Protein AF-A0A498L3K3-F1 (afdb_monomer)

Mean predicted aligned error: 5.22 Å

Nearest PDB structures (foldseek):
  1dsl-assembly1_A  TM=9.027E-01  e=5.936E-08  Bos taurus
  1gam-assembly1_B  TM=9.204E-01  e=2.313E-07  Bos taurus
  1a7h-assembly2_B  TM=9.330E-01  e=6.707E-07  Bos taurus
  1i5i-assembly1_A  TM=9.160E-01  e=2.189E-06  Bos taurus
  4w9a-assembly1_A  TM=9.198E-01  e=2.614E-06  Bos taurus

InterPro domains:
  IPR001064 Beta/gamma crystallin [PF00030] (2-70)
  IPR001064 Beta/gamma crystallin [PS50915] (31-71)
  IPR001064 Beta/gamma crystallin [SM00247] (1-70)
  IPR011024 Gamma-crystallin-like [SSF49695] (1-73)
  IPR050252 Beta/Gamma-Crystallin [PTHR11818] (2-72)

Radius of gyration: 12.07 Å; Cα contacts (8 Å, |Δi|>4): 144; chains: 1; bounding box: 25×25×43 Å

pLDDT: mean 85.83, std 10.66, range [45.47, 94.81]

Foldseek 3Di:
DDDDDDDDAWFQFCCVPPVDFFDFWDAAQDAKKWFAQAGRRDDDIDIDHGGTGRGCVVVPGRTTTTMHGDDPPDD

Organism: Labeo rohita (NCBI:txid84645)

Solvent-accessible surface area (backbone atoms only — not comparable to full-atom values): 4606 Å² total; per-residue (Å²): 134,86,88,84,82,90,82,93,69,67,35,51,40,33,43,81,76,67,68,40,69,71,56,59,53,54,70,38,87,69,64,39,37,40,37,10,49,28,53,69,73,29,78,62,72,45,81,45,60,58,45,80,41,82,64,34,73,91,59,76,68,47,40,53,19,9,36,39,68,61,71,87,89,77,130

Sequence (75 aa):
MGQMYEMMDDCDSIMDRYRMSHCQSCHIMDGHWLFYEQPHYRGRMWYFRPGEYRSFSNMGGMRFMSMRRIVDSWY

Structure (mmCIF, N/CA/C/O backbone):
data_AF-A0A498L3K3-F1
#
_entry.id   AF-A0A498L3K3-F1
#
loop_
_atom_site.group_PDB
_atom_site.id
_atom_site.type_symbol
_atom_site.label_atom_id
_atom_site.label_alt_id
_atom_site.label_comp_id
_atom_site.label_asym_id
_atom_site.label_entity_id
_atom_site.label_seq_id
_atom_site.pdbx_PDB_ins_code
_atom_site.Cartn_x
_atom_site.Cartn_y
_atom_site.Cartn_z
_atom_site.occupancy
_atom_site.B_iso_or_equiv
_atom_site.auth_seq_id
_atom_site.auth_comp_id
_atom_site.auth_asym_id
_atom_site.auth_atom_id
_atom_site.pdbx_PDB_model_num
ATOM 1 N N . MET A 1 1 ? -4.433 -13.142 19.998 1.00 58.81 1 MET A N 1
ATOM 2 C CA . MET A 1 1 ? -4.612 -13.762 18.666 1.00 58.81 1 MET A CA 1
ATOM 3 C C . MET A 1 1 ? -4.426 -12.667 17.628 1.00 58.81 1 MET A C 1
ATOM 5 O O . MET A 1 1 ? -4.966 -11.588 17.839 1.00 58.81 1 MET A O 1
ATOM 9 N N . GLY A 1 2 ? -3.615 -12.888 16.591 1.00 73.12 2 GLY A N 1
ATOM 10 C CA . GLY A 1 2 ? -3.481 -11.937 15.480 1.00 73.12 2 GLY A CA 1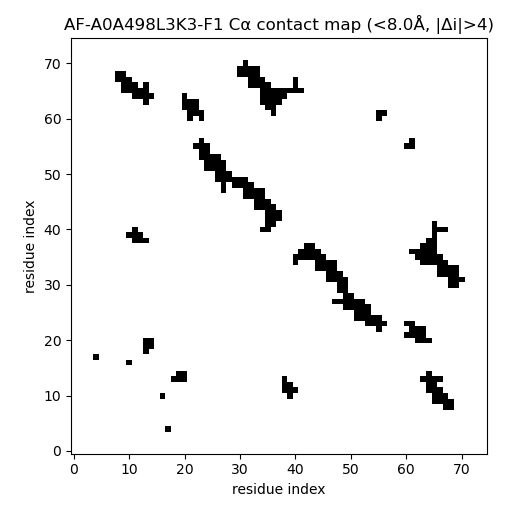
ATOM 11 C C . GLY A 1 2 ? -4.646 -12.086 14.500 1.00 73.12 2 GLY A C 1
ATOM 12 O O . GLY A 1 2 ? -5.152 -13.193 14.334 1.00 73.12 2 GLY A O 1
ATOM 13 N N . GLN A 1 3 ? -5.087 -10.988 13.886 1.00 81.25 3 GLN A N 1
ATOM 14 C CA . GLN A 1 3 ? -6.036 -11.029 12.769 1.00 81.25 3 GLN A CA 1
ATOM 15 C C . GLN A 1 3 ? -5.258 -11.103 11.455 1.00 81.25 3 GLN A C 1
ATOM 17 O O . GLN A 1 3 ? -4.244 -10.424 11.305 1.00 81.25 3 GLN A O 1
ATOM 22 N N . MET A 1 4 ? -5.734 -11.919 10.518 1.00 85.00 4 MET A N 1
ATOM 23 C CA . MET A 1 4 ? -5.178 -12.041 9.174 1.00 85.00 4 MET A CA 1
ATOM 24 C C . MET A 1 4 ? -6.292 -11.775 8.165 1.00 85.00 4 MET A C 1
ATOM 26 O O . MET A 1 4 ? -7.386 -12.319 8.302 1.00 85.00 4 MET A O 1
ATOM 30 N N . TYR A 1 5 ? -5.998 -10.949 7.163 1.00 87.38 5 TYR A N 1
ATOM 31 C CA . TYR A 1 5 ? -6.891 -10.664 6.046 1.00 87.38 5 TYR A CA 1
ATOM 32 C C . TYR A 1 5 ? -6.142 -10.916 4.744 1.00 87.38 5 TYR A C 1
ATOM 34 O O . TYR A 1 5 ? -5.036 -10.409 4.558 1.00 87.38 5 TYR A O 1
ATOM 42 N N . GLU A 1 6 ? -6.752 -11.692 3.856 1.00 89.75 6 GLU A N 1
ATOM 43 C CA . GLU A 1 6 ? -6.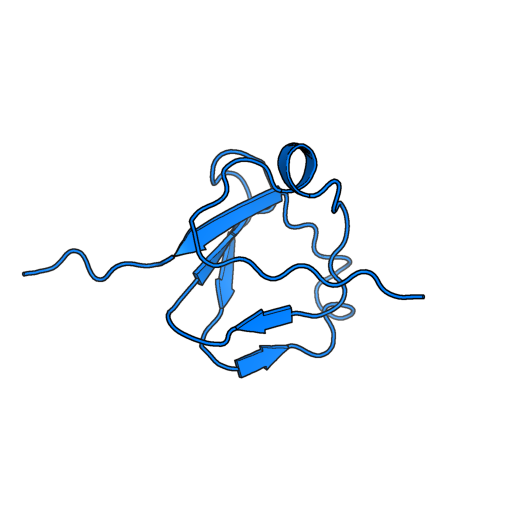280 -11.848 2.486 1.00 89.75 6 GLU A CA 1
ATOM 44 C C . GLU A 1 6 ? -6.953 -10.793 1.609 1.00 89.75 6 GLU A C 1
ATOM 46 O O . GLU A 1 6 ? -8.157 -10.553 1.717 1.00 89.75 6 GLU A O 1
ATOM 51 N N . MET A 1 7 ? -6.163 -10.124 0.774 1.00 87.81 7 MET A N 1
ATOM 52 C CA . MET A 1 7 ? -6.633 -9.042 -0.080 1.00 87.81 7 MET A CA 1
ATOM 53 C C . MET A 1 7 ? -6.057 -9.228 -1.483 1.00 87.81 7 MET A C 1
ATOM 55 O O . MET A 1 7 ? -4.858 -9.452 -1.628 1.00 87.81 7 MET A O 1
ATOM 59 N N . MET A 1 8 ? -6.916 -9.141 -2.500 1.00 88.75 8 MET A N 1
ATOM 60 C CA . MET A 1 8 ? -6.547 -9.386 -3.903 1.00 88.75 8 MET A CA 1
ATOM 61 C C . MET A 1 8 ? -6.798 -8.184 -4.822 1.00 88.75 8 MET A C 1
ATOM 63 O O . MET A 1 8 ? -6.151 -8.075 -5.862 1.00 88.75 8 MET A O 1
ATOM 67 N N . ASP A 1 9 ? -7.680 -7.269 -4.415 1.00 91.31 9 ASP A N 1
ATOM 68 C CA . ASP A 1 9 ? -8.081 -6.086 -5.180 1.00 91.31 9 ASP A CA 1
ATOM 69 C C . ASP A 1 9 ? -7.627 -4.790 -4.504 1.00 91.31 9 ASP A C 1
ATOM 71 O O . ASP A 1 9 ? -7.314 -4.759 -3.308 1.00 91.31 9 ASP A O 1
ATOM 75 N N . ASP A 1 10 ? -7.683 -3.700 -5.264 1.00 92.75 10 ASP A N 1
ATOM 76 C CA . ASP A 1 10 ? -7.537 -2.345 -4.745 1.00 92.75 10 ASP A CA 1
ATOM 77 C C . ASP A 1 10 ? -8.549 -2.067 -3.617 1.00 92.75 10 ASP A C 1
ATOM 79 O O . ASP A 1 10 ? -9.680 -2.570 -3.586 1.00 92.75 10 ASP A O 1
ATOM 83 N N . CYS A 1 11 ? -8.132 -1.258 -2.646 1.00 93.56 11 CYS A N 1
ATOM 84 C CA . CYS A 1 11 ? -8.928 -0.927 -1.477 1.00 93.56 11 CYS A CA 1
ATOM 85 C C . CYS A 1 11 ? -8.791 0.554 -1.129 1.00 93.56 11 CYS A C 1
ATOM 87 O O . CYS A 1 11 ? -7.756 0.992 -0.624 1.00 93.56 11 CYS A O 1
ATOM 89 N N . ASP A 1 12 ? -9.875 1.303 -1.332 1.00 93.81 12 ASP A N 1
ATOM 90 C CA . ASP A 1 12 ? -9.954 2.732 -1.018 1.00 93.81 12 ASP A CA 1
ATOM 91 C C . ASP A 1 12 ? -9.976 3.027 0.489 1.00 93.81 12 ASP A C 1
ATOM 93 O O . ASP A 1 12 ? -9.541 4.096 0.909 1.00 93.81 12 ASP A O 1
ATOM 97 N N . SER A 1 13 ? -10.488 2.107 1.311 1.00 93.19 13 SER A N 1
ATOM 98 C CA . SER A 1 13 ? -10.553 2.258 2.769 1.00 93.19 13 SER A CA 1
ATOM 99 C C . SER A 1 13 ? -10.474 0.900 3.468 1.00 93.19 13 SER A C 1
ATOM 101 O O . SER A 1 13 ? -11.451 0.153 3.570 1.00 93.19 13 SER A O 1
ATOM 103 N N . ILE A 1 14 ? -9.287 0.583 3.983 1.00 90.50 14 ILE A N 1
ATOM 104 C CA . ILE A 1 14 ? -9.008 -0.648 4.735 1.00 90.50 14 ILE A CA 1
ATOM 105 C C . ILE A 1 14 ? -9.797 -0.668 6.051 1.00 90.50 14 ILE A C 1
ATOM 107 O O . ILE A 1 14 ? -10.270 -1.720 6.487 1.00 90.50 14 ILE A O 1
ATOM 111 N N . MET A 1 15 ? -9.978 0.500 6.675 1.00 88.31 15 MET A N 1
ATOM 112 C CA . MET A 1 15 ? -10.737 0.632 7.916 1.00 88.31 15 MET A CA 1
ATOM 113 C C . MET A 1 15 ? -12.218 0.301 7.714 1.00 88.31 15 MET A C 1
ATOM 115 O O . MET A 1 15 ? -12.782 -0.422 8.531 1.00 88.31 15 MET A O 1
ATOM 119 N N . ASP A 1 16 ? -12.833 0.756 6.624 1.00 88.62 16 ASP A N 1
ATOM 120 C CA . ASP A 1 16 ? -14.254 0.484 6.386 1.00 88.62 16 ASP A CA 1
ATOM 121 C C . ASP A 1 16 ? -14.488 -0.971 5.969 1.00 88.62 16 ASP A C 1
ATOM 123 O O . ASP A 1 16 ? -15.429 -1.609 6.442 1.00 88.62 16 ASP A O 1
ATOM 127 N N . ARG A 1 17 ? -13.601 -1.523 5.127 1.00 86.94 17 ARG A N 1
ATOM 128 C CA . ARG A 1 17 ? -13.755 -2.878 4.575 1.00 86.94 17 ARG A CA 1
ATOM 129 C C . ARG A 1 17 ? -13.337 -3.985 5.544 1.00 86.94 17 ARG A C 1
ATOM 131 O O . ARG A 1 17 ? -14.012 -5.006 5.623 1.00 86.94 17 ARG A O 1
ATOM 138 N N . TYR A 1 18 ? -12.245 -3.787 6.280 1.00 85.12 18 TYR A N 1
ATOM 139 C CA . TYR A 1 18 ? -11.624 -4.832 7.106 1.00 85.12 18 TYR A CA 1
ATOM 140 C C . TYR A 1 18 ? -11.521 -4.463 8.587 1.00 85.12 18 TYR A C 1
ATOM 142 O O . TYR A 1 18 ? -11.065 -5.276 9.387 1.00 85.12 18 TYR A O 1
ATOM 150 N N . ARG A 1 19 ? -11.911 -3.238 8.978 1.00 85.19 19 ARG A N 1
ATOM 151 C CA . ARG A 1 19 ? -11.752 -2.713 10.352 1.00 85.19 19 ARG A CA 1
ATOM 152 C C . ARG A 1 19 ? -10.323 -2.847 10.885 1.00 85.19 19 ARG A C 1
ATOM 154 O O . ARG A 1 19 ? -10.096 -2.880 12.093 1.00 85.19 19 ARG A O 1
ATOM 161 N N . MET A 1 20 ? -9.353 -2.881 9.972 1.00 81.88 20 MET A N 1
ATOM 162 C CA . MET A 1 20 ? -7.938 -3.009 10.278 1.00 81.88 20 MET A CA 1
ATOM 163 C C . MET A 1 20 ? -7.320 -1.611 10.339 1.00 81.88 20 MET A C 1
ATOM 165 O O . MET A 1 20 ? -7.316 -0.877 9.355 1.00 81.88 20 MET A O 1
ATOM 169 N N . SER A 1 21 ? -6.827 -1.223 11.515 1.00 73.25 21 SER A N 1
ATOM 170 C CA . SER A 1 21 ? -6.199 0.089 11.738 1.00 73.25 21 SER A CA 1
ATOM 171 C C . SER A 1 21 ? -4.681 0.019 11.888 1.00 73.25 21 SER A C 1
ATOM 173 O O . SER A 1 21 ? -4.015 1.037 11.732 1.00 73.25 21 SER A O 1
ATOM 175 N N . HIS A 1 22 ? -4.139 -1.162 12.189 1.00 79.12 22 HIS A N 1
ATOM 176 C CA . HIS A 1 22 ? -2.711 -1.408 12.345 1.00 79.12 22 HIS A CA 1
ATOM 177 C C . HIS A 1 22 ? -2.354 -2.753 11.733 1.00 79.12 22 HIS A C 1
ATOM 179 O O . HIS A 1 22 ? -2.989 -3.767 12.018 1.00 79.12 22 HIS A O 1
ATOM 185 N N . CYS A 1 23 ? -1.303 -2.744 10.926 1.00 83.44 23 CYS A N 1
ATOM 186 C CA . CYS A 1 23 ? -0.718 -3.930 10.332 1.00 83.44 23 CYS A CA 1
ATOM 187 C C . CYS A 1 23 ? 0.695 -4.054 10.898 1.00 83.44 23 CYS A C 1
ATOM 189 O O . CYS A 1 23 ? 1.452 -3.088 10.862 1.00 83.44 23 CYS A O 1
ATOM 191 N N . GLN A 1 24 ? 1.051 -5.208 11.458 1.00 86.75 24 GLN A N 1
ATOM 192 C CA . GLN A 1 24 ? 2.399 -5.427 12.007 1.00 86.75 24 GLN A CA 1
ATOM 193 C C . GLN A 1 24 ? 3.318 -6.157 11.031 1.00 86.75 24 GLN A C 1
ATOM 195 O O . GLN A 1 24 ? 4.535 -6.014 11.113 1.00 86.75 24 GLN A O 1
ATOM 200 N N . SER A 1 25 ? 2.732 -6.900 10.101 1.00 88.62 25 SER A N 1
ATOM 201 C CA . SER A 1 25 ? 3.411 -7.643 9.050 1.00 88.62 25 SER A CA 1
ATOM 202 C C . SER A 1 25 ? 2.492 -7.752 7.841 1.00 88.62 25 SER A C 1
ATOM 204 O O . SER A 1 25 ? 1.277 -7.613 7.973 1.00 88.62 25 SER A O 1
ATOM 206 N N . CYS A 1 26 ? 3.049 -7.998 6.662 1.00 90.31 26 CYS A N 1
ATOM 207 C CA . CYS A 1 26 ? 2.266 -8.417 5.507 1.00 90.31 26 CYS A CA 1
ATOM 208 C C . CYS A 1 26 ? 3.052 -9.427 4.671 1.00 90.31 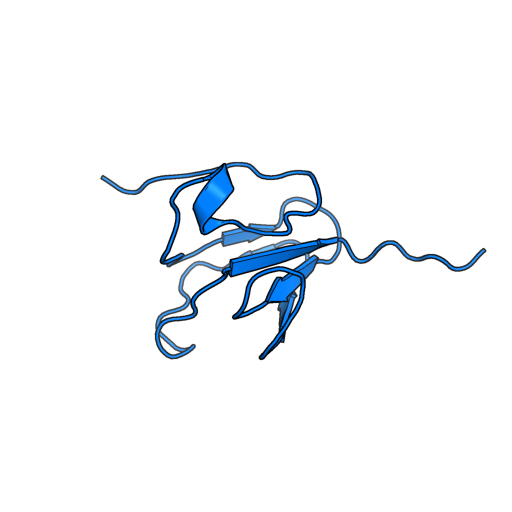26 CYS A C 1
ATOM 210 O O . CYS A 1 26 ? 4.274 -9.538 4.776 1.00 90.31 26 CYS A O 1
ATO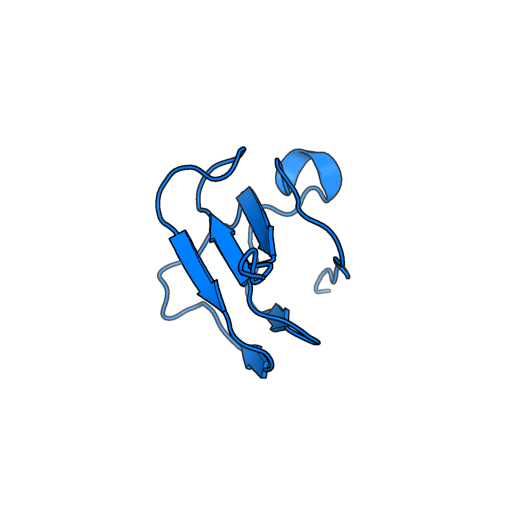M 212 N N . HIS A 1 27 ? 2.338 -10.168 3.837 1.00 93.12 27 HIS A N 1
ATOM 213 C CA . HIS A 1 27 ? 2.928 -11.036 2.834 1.00 93.12 27 HIS A CA 1
ATOM 214 C C . HIS A 1 27 ? 2.318 -10.662 1.489 1.00 93.12 27 HIS A C 1
ATOM 216 O O . HIS A 1 27 ? 1.108 -10.775 1.305 1.00 93.12 27 HIS A O 1
ATOM 222 N N . ILE A 1 28 ? 3.151 -10.181 0.568 1.00 93.62 28 ILE A N 1
ATOM 223 C CA . ILE A 1 28 ? 2.729 -9.909 -0.802 1.00 93.62 28 ILE A CA 1
ATOM 224 C C . ILE A 1 28 ? 2.943 -11.182 -1.610 1.00 93.62 28 ILE A C 1
ATOM 226 O O . ILE A 1 28 ? 4.086 -11.542 -1.890 1.00 93.62 28 ILE A O 1
ATOM 230 N N . MET A 1 29 ? 1.846 -11.858 -1.955 1.00 92.50 29 MET A N 1
ATOM 231 C CA . MET A 1 29 ? 1.903 -13.112 -2.711 1.00 92.50 29 MET A CA 1
ATOM 232 C C . MET A 1 29 ? 2.290 -12.889 -4.175 1.00 92.50 29 MET A C 1
ATOM 234 O O . MET A 1 29 ? 3.117 -13.621 -4.707 1.00 92.50 29 MET A O 1
ATOM 238 N N . ASP A 1 30 ? 1.713 -11.871 -4.818 1.00 90.56 30 ASP A N 1
ATOM 239 C CA . ASP A 1 30 ? 1.958 -11.569 -6.227 1.00 90.56 30 ASP A CA 1
ATOM 240 C C . ASP A 1 30 ? 1.784 -10.075 -6.539 1.00 90.56 30 ASP A C 1
ATOM 242 O O . ASP A 1 30 ? 1.024 -9.354 -5.881 1.00 90.56 30 ASP A O 1
ATOM 246 N N . GLY A 1 31 ? 2.480 -9.627 -7.585 1.00 91.31 31 GLY A N 1
ATOM 247 C CA . GLY A 1 31 ? 2.420 -8.266 -8.094 1.00 91.31 31 GLY A CA 1
ATOM 248 C C . GLY A 1 31 ? 3.116 -7.225 -7.219 1.00 91.31 31 GLY A C 1
ATOM 249 O O . GLY A 1 31 ? 3.635 -7.483 -6.133 1.00 91.31 31 GLY A O 1
ATO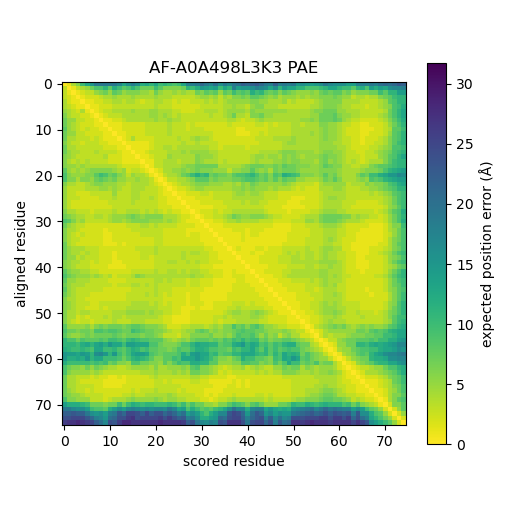M 250 N N . HIS A 1 32 ? 3.134 -5.999 -7.729 1.00 93.25 32 HIS A N 1
ATOM 251 C CA . HIS A 1 32 ? 3.665 -4.842 -7.025 1.00 93.25 32 HIS A CA 1
ATOM 252 C C . HIS A 1 32 ? 2.525 -4.025 -6.436 1.00 93.25 32 HIS A C 1
ATOM 254 O O . HIS A 1 32 ? 1.509 -3.824 -7.097 1.00 93.25 32 HIS A O 1
ATOM 260 N N . TRP A 1 33 ? 2.700 -3.532 -5.214 1.00 93.88 33 TRP A N 1
ATOM 261 C CA . TRP A 1 33 ? 1.637 -2.844 -4.489 1.00 93.88 33 TRP A CA 1
ATOM 262 C C . TRP A 1 33 ? 2.102 -1.512 -3.916 1.00 93.88 33 TRP A C 1
ATOM 264 O O . TRP A 1 33 ? 3.248 -1.360 -3.484 1.00 93.88 33 TRP A O 1
ATOM 274 N N . LEU A 1 34 ? 1.180 -0.551 -3.889 1.00 93.69 34 LEU A N 1
ATOM 275 C CA . LEU A 1 34 ? 1.323 0.718 -3.191 1.00 93.69 34 LEU A CA 1
ATOM 276 C C . LEU A 1 34 ? 0.326 0.777 -2.048 1.00 93.69 34 LEU A C 1
ATOM 278 O O . LEU A 1 34 ? -0.876 0.638 -2.254 1.00 93.69 34 LEU A O 1
ATOM 282 N N . PHE A 1 35 ? 0.840 1.003 -0.849 1.00 92.38 35 PHE A N 1
ATOM 283 C CA . PHE A 1 35 ? 0.057 1.170 0.365 1.00 92.38 35 PHE A CA 1
ATOM 284 C C . PHE A 1 35 ? 0.135 2.631 0.790 1.00 92.38 35 PHE A C 1
ATOM 286 O O . PHE A 1 35 ? 1.171 3.273 0.625 1.00 92.38 35 PHE A O 1
ATOM 293 N N . TYR A 1 36 ? -0.948 3.146 1.354 1.00 92.62 36 TYR A N 1
ATOM 294 C CA .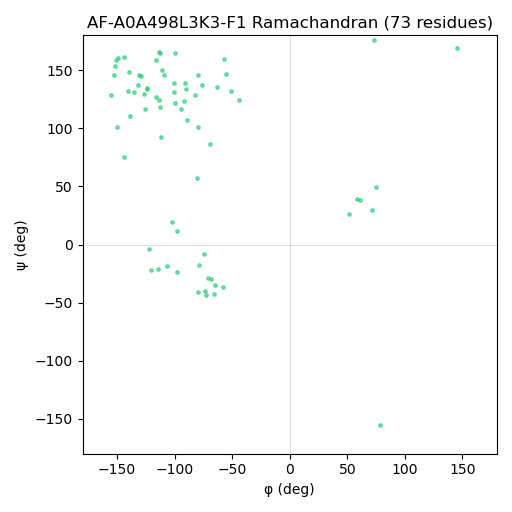 TYR A 1 36 ? -1.112 4.561 1.653 1.00 92.62 36 TYR A CA 1
ATOM 295 C C . TYR A 1 36 ? -1.553 4.781 3.092 1.00 92.62 36 TYR A C 1
ATOM 297 O O . TYR A 1 36 ? -2.342 4.018 3.654 1.00 92.62 36 TYR A O 1
ATOM 305 N N . GLU A 1 37 ? -1.055 5.868 3.670 1.00 91.50 37 GLU A N 1
ATOM 306 C CA . GLU A 1 37 ? -1.346 6.284 5.041 1.00 91.50 37 GLU A CA 1
ATOM 307 C C . GLU A 1 37 ? -2.795 6.745 5.232 1.00 91.50 37 GLU A C 1
ATOM 309 O O . GLU A 1 37 ? -3.352 6.590 6.317 1.00 91.50 37 GLU A O 1
ATOM 314 N N . GLN A 1 38 ? -3.420 7.300 4.190 1.00 92.56 38 GLN A N 1
ATOM 315 C CA . GLN A 1 38 ? -4.795 7.803 4.228 1.00 92.56 38 GLN A CA 1
ATOM 316 C C . GLN A 1 38 ? -5.707 7.009 3.278 1.00 92.56 38 GLN A C 1
ATOM 318 O O . GLN A 1 38 ? -5.214 6.368 2.344 1.00 92.56 38 GLN A O 1
ATOM 323 N N . PRO A 1 39 ? -7.037 7.032 3.494 1.00 93.31 39 PRO A N 1
ATOM 324 C CA . PRO A 1 39 ? -7.996 6.496 2.533 1.00 93.31 39 PRO A CA 1
ATOM 325 C C . PRO A 1 39 ? -7.864 7.158 1.153 1.00 93.31 39 PRO A C 1
ATOM 327 O O . PRO A 1 39 ? -7.351 8.274 1.030 1.00 93.31 39 PRO A O 1
ATOM 330 N N . HIS A 1 40 ? -8.370 6.486 0.123 1.00 94.69 40 HIS A N 1
ATOM 331 C CA . HIS A 1 40 ? -8.429 6.966 -1.260 1.00 94.69 40 HIS A CA 1
ATOM 332 C C . HIS A 1 40 ? -7.058 7.318 -1.868 1.00 94.69 40 HIS A C 1
ATOM 334 O O . HIS A 1 40 ? -6.929 8.305 -2.594 1.00 94.69 40 HIS A O 1
ATOM 340 N N . TYR A 1 41 ? -6.028 6.520 -1.567 1.00 93.50 41 TYR A N 1
ATOM 341 C CA . TYR A 1 41 ? -4.670 6.613 -2.126 1.00 93.50 41 TYR A CA 1
ATOM 342 C C . TYR A 1 41 ? -3.952 7.936 -1.833 1.00 93.50 41 TYR A C 1
ATOM 344 O O . TYR A 1 41 ? -3.255 8.491 -2.686 1.00 93.50 41 TYR A O 1
ATOM 352 N N . ARG A 1 42 ? -4.137 8.468 -0.619 1.00 93.62 42 ARG A N 1
ATOM 353 C CA . ARG A 1 42 ? -3.576 9.758 -0.187 1.00 93.62 42 ARG A CA 1
ATOM 354 C C . ARG A 1 42 ? -2.511 9.613 0.897 1.00 93.62 42 ARG A C 1
ATOM 356 O O . ARG A 1 42 ? -2.402 8.595 1.578 1.00 93.62 42 ARG A O 1
ATOM 363 N N . GLY A 1 43 ? -1.763 10.695 1.098 1.00 92.69 43 GLY A N 1
ATOM 364 C CA . GLY A 1 43 ? -0.741 10.789 2.138 1.00 92.69 43 GLY A CA 1
ATOM 365 C C . GLY A 1 43 ? 0.551 10.071 1.761 1.00 92.69 43 GLY A C 1
ATOM 366 O O . GLY A 1 43 ? 0.874 9.918 0.581 1.00 92.69 43 GLY A O 1
ATOM 367 N N . ARG A 1 44 ? 1.314 9.658 2.778 1.00 91.44 44 ARG A N 1
ATOM 368 C CA . ARG A 1 44 ? 2.558 8.913 2.573 1.00 91.44 44 ARG A CA 1
ATOM 369 C C . ARG A 1 44 ? 2.262 7.573 1.898 1.00 91.44 44 ARG A C 1
ATOM 371 O O . ARG A 1 44 ? 1.332 6.876 2.298 1.00 91.44 44 ARG A O 1
ATOM 378 N N . MET A 1 45 ? 3.071 7.228 0.898 1.00 92.19 45 MET A N 1
ATOM 379 C CA . MET A 1 45 ? 2.980 5.953 0.190 1.00 92.19 45 MET A CA 1
ATOM 380 C C . MET A 1 45 ? 4.177 5.057 0.493 1.00 92.19 45 MET A C 1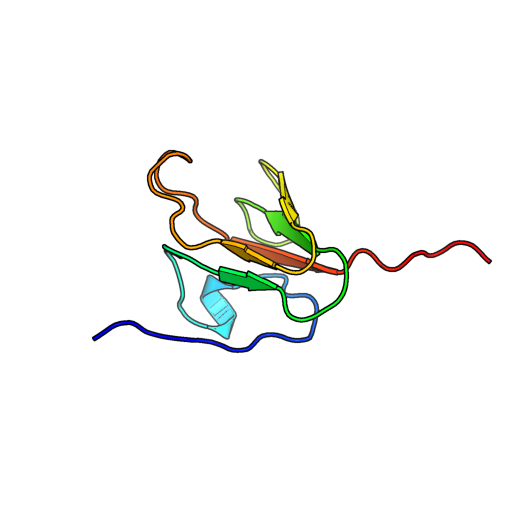
ATOM 382 O O . MET A 1 45 ? 5.293 5.540 0.699 1.00 92.19 45 MET A O 1
ATOM 386 N N . TRP A 1 46 ? 3.945 3.752 0.444 1.00 91.00 46 TRP A N 1
ATOM 387 C CA . TRP A 1 46 ? 4.969 2.726 0.561 1.00 91.00 46 TRP A CA 1
ATOM 388 C C . TRP A 1 46 ? 4.811 1.695 -0.535 1.00 91.00 46 TRP A C 1
ATOM 390 O O . TRP A 1 46 ? 3.707 1.254 -0.845 1.00 91.00 46 TRP A O 1
ATOM 400 N N . TYR A 1 47 ? 5.943 1.321 -1.109 1.00 91.88 47 TYR A N 1
ATOM 401 C CA . TYR A 1 47 ? 6.015 0.358 -2.186 1.00 91.88 47 TYR A CA 1
ATOM 402 C C . TYR A 1 47 ? 6.428 -1.006 -1.652 1.00 91.88 47 TYR A C 1
ATOM 404 O O . TYR A 1 47 ? 7.426 -1.129 -0.938 1.00 91.88 47 TYR A O 1
ATOM 412 N N . PHE A 1 48 ? 5.680 -2.021 -2.062 1.00 91.69 48 PHE A N 1
ATOM 413 C CA . PHE A 1 48 ? 5.910 -3.403 -1.692 1.00 91.69 48 PHE A CA 1
ATOM 414 C C . PHE A 1 48 ? 6.059 -4.274 -2.943 1.00 91.69 48 PHE A C 1
ATOM 416 O O . PHE A 1 48 ? 5.313 -4.149 -3.919 1.00 91.69 48 PHE A O 1
ATOM 423 N N . ARG A 1 49 ? 7.069 -5.145 -2.916 1.00 93.88 49 ARG A N 1
ATOM 424 C CA . ARG A 1 49 ? 7.312 -6.189 -3.920 1.00 93.88 49 ARG A CA 1
ATOM 425 C C . ARG A 1 49 ? 6.787 -7.523 -3.389 1.00 93.88 49 ARG A C 1
ATOM 427 O O . ARG A 1 49 ? 6.581 -7.622 -2.181 1.00 93.88 49 ARG A O 1
ATOM 434 N N . PRO A 1 50 ? 6.626 -8.545 -4.242 1.00 94.81 50 PRO A N 1
ATOM 435 C CA . PRO A 1 50 ? 6.376 -9.899 -3.767 1.00 94.81 50 PRO A CA 1
ATOM 436 C C . PRO A 1 50 ? 7.409 -10.315 -2.712 1.00 94.81 50 PRO A C 1
ATOM 438 O O . PRO A 1 50 ? 8.610 -10.101 -2.901 1.00 94.81 50 PRO A O 1
ATOM 441 N N . GLY A 1 51 ? 6.936 -10.863 -1.594 1.00 94.81 51 GLY A N 1
ATOM 442 C CA . GLY A 1 51 ? 7.775 -11.252 -0.463 1.00 94.81 51 GLY A CA 1
ATOM 443 C C . GLY A 1 51 ? 7.129 -11.062 0.911 1.00 94.81 51 GLY A C 1
ATOM 444 O O . GLY A 1 51 ? 6.073 -10.444 1.069 1.00 94.81 51 GLY A O 1
ATOM 445 N N . GLU A 1 52 ? 7.794 -11.614 1.926 1.00 93.25 52 GLU A N 1
ATOM 446 C CA . GLU A 1 52 ? 7.363 -11.558 3.324 1.00 93.25 52 GLU A CA 1
ATOM 447 C C . GLU A 1 52 ? 7.954 -10.350 4.061 1.00 93.25 52 GLU A C 1
ATOM 449 O O . GLU A 1 52 ? 9.171 -10.209 4.201 1.00 93.25 52 GLU A O 1
ATOM 454 N N . TYR A 1 53 ? 7.084 -9.525 4.637 1.00 89.62 53 TYR A N 1
ATOM 455 C CA . TYR A 1 53 ? 7.441 -8.382 5.469 1.00 89.62 53 TYR A CA 1
ATOM 456 C C . TYR A 1 53 ? 7.023 -8.664 6.910 1.00 89.62 53 TYR A C 1
ATOM 458 O O . TYR A 1 53 ? 5.889 -8.425 7.317 1.00 89.62 53 TYR A O 1
ATOM 466 N N . ARG A 1 54 ? 7.951 -9.222 7.694 1.00 86.25 54 ARG A N 1
ATOM 467 C CA . ARG A 1 54 ? 7.655 -9.815 9.011 1.00 86.25 54 ARG A CA 1
ATOM 468 C C . ARG A 1 54 ? 7.489 -8.814 10.156 1.00 86.25 54 ARG A C 1
ATOM 470 O O . ARG A 1 54 ? 6.952 -9.185 11.194 1.00 86.25 54 ARG A O 1
ATOM 477 N N . SER A 1 55 ? 7.956 -7.576 10.000 1.00 83.88 55 SER A N 1
ATOM 478 C CA . SER A 1 55 ? 7.790 -6.535 11.017 1.00 83.88 55 SER A CA 1
ATOM 479 C C . SER A 1 55 ? 7.843 -5.134 10.417 1.00 83.88 55 SER A C 1
ATOM 481 O O . SER A 1 55 ? 8.806 -4.769 9.743 1.00 83.88 55 SER A O 1
ATOM 483 N N . PHE A 1 56 ? 6.835 -4.330 10.746 1.00 82.75 56 PHE A N 1
ATOM 484 C CA . PHE A 1 56 ? 6.800 -2.891 10.488 1.00 82.75 56 PHE A CA 1
ATOM 485 C C . PHE A 1 56 ? 7.210 -2.046 11.701 1.00 82.75 56 PHE A C 1
ATOM 487 O O . PHE A 1 56 ? 7.063 -0.824 11.680 1.00 82.75 56 PHE A O 1
ATOM 494 N N . SER A 1 57 ? 7.763 -2.656 12.756 1.00 74.88 57 SER A N 1
ATOM 495 C CA . SER A 1 57 ? 8.192 -1.942 13.969 1.00 74.88 57 SER A CA 1
ATOM 496 C C . SER A 1 57 ? 9.230 -0.855 13.672 1.00 74.88 57 SER A C 1
ATOM 498 O O . SER A 1 57 ? 9.152 0.239 14.225 1.00 74.88 57 SER A O 1
ATOM 500 N N . ASN A 1 58 ? 10.139 -1.105 12.726 1.00 68.25 58 ASN A N 1
ATOM 501 C CA . ASN A 1 58 ? 11.151 -0.130 12.301 1.00 68.25 58 ASN A CA 1
ATOM 502 C C . ASN A 1 58 ? 10.583 0.995 11.419 1.00 68.25 58 ASN A C 1
ATOM 504 O O . ASN A 1 58 ? 11.286 1.953 11.116 1.00 68.25 58 ASN A O 1
ATOM 508 N N . MET A 1 59 ? 9.318 0.892 11.005 1.00 68.19 59 MET A N 1
ATOM 509 C CA . MET A 1 59 ? 8.631 1.874 10.162 1.00 68.19 59 MET A CA 1
ATOM 510 C C . MET A 1 59 ? 7.684 2.776 10.971 1.00 68.19 59 MET A C 1
ATOM 512 O O . MET A 1 59 ? 6.804 3.419 10.404 1.00 68.19 59 MET A O 1
ATOM 516 N N . GLY A 1 60 ? 7.880 2.848 12.294 1.00 66.75 60 GLY A N 1
ATOM 517 C CA . GLY A 1 60 ? 7.256 3.860 13.151 1.00 66.75 60 GLY A CA 1
ATOM 518 C C . GLY A 1 60 ? 5.756 3.675 13.377 1.00 66.75 60 GLY A C 1
ATOM 519 O O . GLY A 1 60 ? 5.052 4.662 13.554 1.00 66.75 60 GLY A O 1
ATOM 520 N N . GLY A 1 61 ? 5.257 2.436 13.360 1.00 66.94 61 GLY A N 1
ATOM 521 C CA . GLY A 1 61 ? 3.822 2.179 13.520 1.00 66.94 61 GLY A CA 1
ATOM 522 C C . GLY A 1 61 ? 3.036 2.520 12.256 1.00 66.94 61 GLY A C 1
ATOM 523 O O . GLY A 1 61 ? 2.042 3.238 12.307 1.00 66.94 61 GLY A O 1
ATOM 524 N N . MET A 1 62 ? 3.512 2.014 11.116 1.00 76.25 62 MET A N 1
ATOM 525 C CA . MET A 1 62 ? 2.833 2.112 9.826 1.00 76.25 62 MET A CA 1
ATOM 526 C C . MET A 1 62 ? 1.339 1.808 9.946 1.00 76.25 62 MET A C 1
ATOM 528 O O . MET A 1 62 ? 0.924 0.729 10.380 1.00 76.25 62 MET A O 1
ATOM 532 N N . ARG A 1 63 ? 0.538 2.767 9.493 1.00 82.69 63 ARG A N 1
ATOM 533 C CA . ARG A 1 63 ? -0.903 2.637 9.365 1.00 82.69 63 ARG A CA 1
ATOM 534 C C . ARG A 1 63 ? -1.251 2.652 7.888 1.00 82.69 63 ARG A C 1
ATOM 536 O O . ARG A 1 63 ? -0.993 3.635 7.203 1.00 82.69 63 ARG A O 1
ATOM 543 N N . PHE A 1 64 ? -1.834 1.561 7.413 1.00 87.94 64 PHE A N 1
ATOM 544 C CA . PHE A 1 64 ? -2.321 1.455 6.045 1.00 87.94 64 PHE A CA 1
ATOM 545 C C . PHE A 1 64 ? -3.818 1.696 6.045 1.00 87.94 64 PHE A C 1
ATOM 547 O O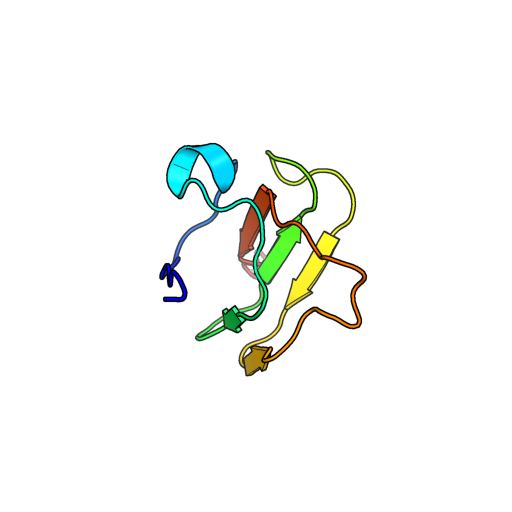 . PHE A 1 64 ? -4.561 0.997 6.733 1.00 87.94 64 PHE A O 1
ATOM 554 N N . MET A 1 65 ? -4.252 2.695 5.291 1.00 92.19 65 MET A N 1
ATOM 555 C CA . MET A 1 65 ? -5.661 3.058 5.176 1.00 92.19 65 MET A CA 1
ATOM 556 C C . MET A 1 65 ? -6.199 2.833 3.768 1.00 92.19 65 MET A C 1
ATOM 558 O O . MET A 1 65 ? -7.403 2.671 3.624 1.00 92.19 65 MET A O 1
ATOM 562 N N . SER A 1 66 ? -5.344 2.770 2.749 1.00 93.81 66 SER A N 1
ATOM 563 C CA . SER A 1 66 ? -5.723 2.321 1.407 1.00 93.81 66 SER A CA 1
ATOM 564 C C . SER A 1 66 ? -4.553 1.640 0.705 1.00 93.81 66 SER A C 1
ATOM 566 O O . SER A 1 66 ? -3.399 1.801 1.109 1.00 93.81 66 SER A O 1
ATOM 568 N N . MET A 1 67 ? -4.840 0.848 -0.324 1.00 93.88 67 MET A N 1
ATOM 569 C CA . MET A 1 67 ? -3.818 0.152 -1.104 1.00 93.88 67 MET A CA 1
ATOM 570 C C . MET A 1 67 ? -4.281 -0.120 -2.531 1.00 93.88 67 MET A C 1
ATOM 572 O O . MET A 1 67 ? -5.457 -0.392 -2.752 1.00 93.88 67 MET A O 1
ATOM 576 N N . ARG A 1 68 ? -3.358 -0.081 -3.489 1.00 94.31 68 ARG A N 1
ATOM 577 C CA . ARG A 1 68 ? -3.633 -0.431 -4.885 1.00 94.31 68 ARG A CA 1
ATOM 578 C C . ARG A 1 68 ? -2.502 -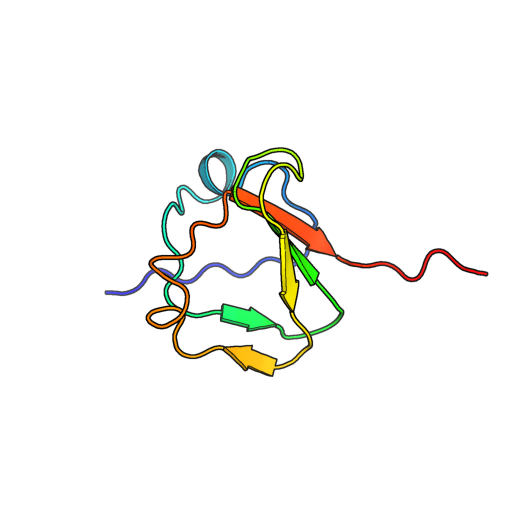1.226 -5.504 1.00 94.31 68 ARG A C 1
ATOM 580 O O . ARG A 1 68 ? -1.329 -1.014 -5.171 1.00 94.31 68 ARG A O 1
ATOM 587 N N . ARG A 1 69 ? -2.854 -2.099 -6.434 1.00 92.88 69 ARG A N 1
ATOM 588 C CA . ARG A 1 69 ? -1.908 -2.841 -7.249 1.00 92.88 69 ARG A CA 1
ATOM 589 C C . ARG A 1 69 ? -1.334 -1.920 -8.321 1.00 92.88 69 ARG A C 1
ATOM 591 O O . ARG A 1 69 ? -2.037 -1.134 -8.951 1.00 92.88 69 ARG A O 1
ATOM 598 N N . ILE A 1 70 ? -0.030 -2.015 -8.538 1.00 91.06 70 ILE A N 1
ATOM 599 C CA . ILE A 1 70 ? 0.612 -1.420 -9.703 1.00 91.06 70 ILE A CA 1
ATOM 600 C C . ILE A 1 70 ? 0.349 -2.378 -10.857 1.00 91.06 70 ILE A C 1
ATOM 602 O O . ILE A 1 70 ? 0.977 -3.432 -10.965 1.00 91.06 70 ILE A O 1
ATOM 606 N N . VAL A 1 71 ? -0.621 -2.019 -11.687 1.00 82.25 71 VAL A N 1
ATOM 607 C CA . VAL A 1 71 ? -0.776 -2.607 -13.012 1.00 82.25 71 VAL A CA 1
ATOM 608 C C . VAL A 1 71 ? 0.182 -1.879 -13.947 1.00 82.25 71 VAL A C 1
ATOM 610 O O . VAL A 1 71 ? 0.233 -0.648 -13.961 1.00 82.25 71 VAL A O 1
ATOM 613 N N . ASP A 1 72 ? 0.998 -2.636 -14.676 1.00 67.69 72 ASP A N 1
ATOM 614 C CA . ASP A 1 72 ? 1.789 -2.083 -15.768 1.00 67.69 72 ASP A CA 1
ATOM 615 C C . ASP A 1 72 ? 0.808 -1.701 -16.884 1.00 67.69 72 ASP A C 1
ATOM 617 O O . ASP A 1 72 ? 0.434 -2.513 -17.725 1.00 67.69 72 ASP A O 1
ATOM 621 N N . SER A 1 73 ? 0.268 -0.486 -16.809 1.00 54.94 73 SER A N 1
ATOM 622 C CA . SER A 1 73 ? -0.610 0.063 -17.841 1.00 54.94 73 SER A CA 1
ATOM 623 C C . SER A 1 73 ? 0.231 0.607 -18.997 1.00 54.94 73 SER A C 1
ATOM 625 O O . SER A 1 73 ? 0.152 1.798 -19.287 1.00 54.94 73 SER A O 1
ATOM 627 N N . TRP A 1 74 ? 1.081 -0.225 -19.605 1.00 56.19 74 TRP A N 1
ATOM 628 C CA . TRP A 1 74 ? 1.874 0.153 -20.779 1.00 56.19 74 TRP A CA 1
ATOM 629 C C . TRP A 1 74 ? 2.039 -1.027 -21.756 1.00 56.19 74 TRP A C 1
ATOM 631 O O . TRP A 1 74 ? 3.117 -1.597 -21.895 1.00 56.19 74 TRP A O 1
ATOM 641 N N . TYR A 1 75 ? 0.963 -1.330 -22.489 1.00 45.47 75 TYR A N 1
ATOM 642 C CA . TYR A 1 75 ? 1.037 -1.617 -23.928 1.00 45.47 75 TYR A CA 1
ATOM 643 C C . TYR A 1 75 ? 0.056 -0.699 -24.652 1.00 45.47 75 TYR A C 1
ATOM 645 O O . TYR A 1 75 ? -1.091 -0.579 -24.162 1.00 45.47 75 TYR A O 1
#

Secondary structure (DSSP, 8-state):
--------S-BS-HHHHH-----S-EEE-SSEEEEEEETTTEEEEEEE-SEEE---GGGTS----EEEEE-----